Protein AF-X1JBD6-F1 (afdb_monomer)

Radius of gyration: 11.55 Å; Cα contacts (8 Å, |Δi|>4): 38; chains: 1; bounding box: 28×30×22 Å

InterPro domains:
  IPR015422 Pyridoxal phosphate-dependent transferase, small domain [G3DSA:3.90.11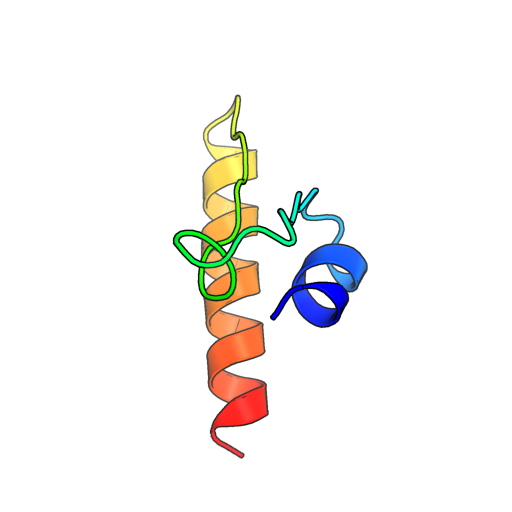50.10] (1-47)

Mean predicted aligned error: 3.21 Å

Organism: NCBI:txid412755

Foldseek 3Di:
DQVQCVVLVFDWDADPDPVGNVDIDGDDDDPVSVVSNVVSVVVVVVVVVD

Sequence (50 aa):
WHEALKARRILVRYWNRPRLSDKLRITVGTPEQNDRLLSGIEAVRKEMAT

Secondary structure (DSSP, 8-state):
-HHHHHHTT---EE--STTTTT-EE----SHHHHHHHHHHHHHHHHHHT-

Solvent-accessible surface area (backbone atoms only — not comparable to full-atom values): 3210 Å² total; per-residue (Å²): 106,72,68,66,38,42,77,71,74,42,73,71,45,76,48,97,41,94,95,34,66,91,49,75,49,70,86,74,89,49,71,71,5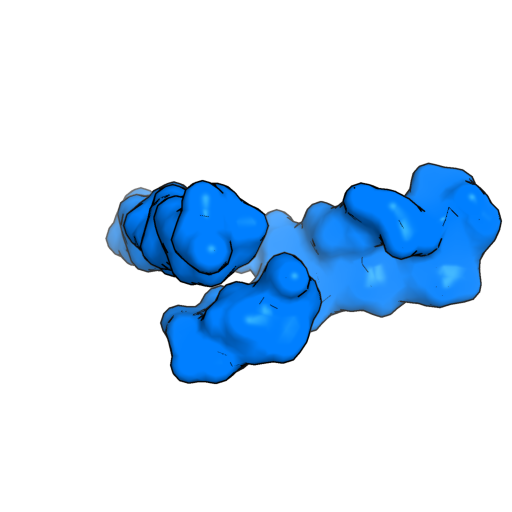3,45,53,52,49,55,53,48,52,52,53,54,53,54,62,76,74,107

pLDDT: mean 91.37, std 5.25, range [62.03, 97.12]

Structure (mmCIF, N/CA/C/O backbone):
data_AF-X1JBD6-F1
#
_entry.id   AF-X1JBD6-F1
#
loop_
_atom_site.group_PDB
_atom_site.id
_atom_site.type_symbol
_atom_site.label_atom_id
_atom_site.label_alt_id
_atom_site.label_comp_id
_atom_site.label_asym_id
_atom_site.label_entity_id
_atom_site.label_seq_id
_atom_site.pdbx_PDB_ins_code
_atom_site.Cartn_x
_atom_site.Cartn_y
_atom_site.Cartn_z
_atom_site.occupancy
_atom_site.B_iso_or_equiv
_atom_site.auth_seq_id
_atom_site.auth_comp_id
_atom_site.auth_asym_id
_atom_site.auth_atom_id
_atom_site.pdbx_PDB_model_num
ATOM 1 N N . TRP A 1 1 ? 3.909 -6.306 -5.376 1.00 85.25 1 TRP A N 1
ATOM 2 C CA . TRP A 1 1 ? 3.526 -5.202 -4.465 1.00 85.25 1 TRP A CA 1
ATOM 3 C C . TRP A 1 1 ? 2.800 -4.045 -5.157 1.00 85.25 1 TRP A C 1
ATOM 5 O O . TRP A 1 1 ? 1.629 -3.882 -4.857 1.00 85.25 1 TRP A O 1
ATOM 15 N N . HIS A 1 2 ? 3.410 -3.273 -6.075 1.00 87.50 2 HIS A N 1
ATOM 16 C CA . HIS A 1 2 ? 2.778 -2.077 -6.687 1.00 87.50 2 HIS A CA 1
ATOM 17 C C . HIS A 1 2 ? 1.366 -2.321 -7.263 1.00 87.50 2 HIS A C 1
ATOM 19 O O . HIS A 1 2 ? 0.399 -1.754 -6.757 1.00 87.50 2 HIS A O 1
ATOM 25 N N . GLU A 1 3 ? 1.228 -3.206 -8.257 1.00 89.06 3 GLU A N 1
ATOM 26 C CA . GLU A 1 3 ? -0.077 -3.495 -8.881 1.00 89.06 3 GLU A CA 1
ATOM 27 C C . GLU A 1 3 ? -1.066 -4.142 -7.902 1.00 89.06 3 GLU A C 1
ATOM 29 O O . GLU A 1 3 ? -2.242 -3.785 -7.866 1.00 89.06 3 GLU A O 1
ATOM 34 N N . ALA A 1 4 ? -0.582 -5.043 -7.044 1.00 91.00 4 ALA A N 1
AT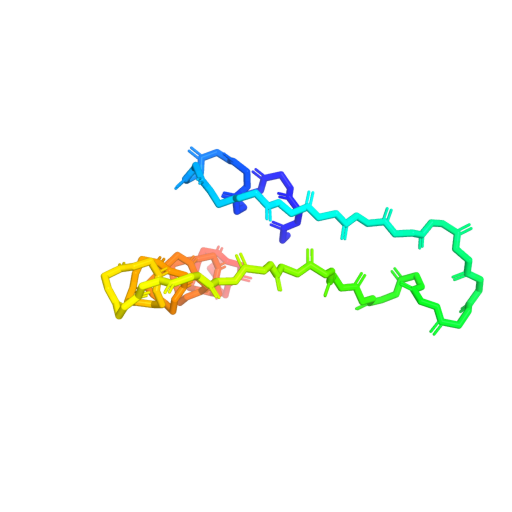OM 35 C CA . ALA A 1 4 ? -1.418 -5.750 -6.077 1.00 91.00 4 ALA A CA 1
ATOM 36 C C . ALA A 1 4 ? -2.040 -4.803 -5.030 1.00 91.00 4 ALA A C 1
ATOM 38 O O . ALA A 1 4 ? -3.211 -4.943 -4.675 1.00 91.00 4 ALA A O 1
ATOM 39 N N . LEU A 1 5 ? -1.285 -3.806 -4.561 1.00 92.50 5 LEU A N 1
ATOM 40 C CA . LEU A 1 5 ? -1.801 -2.770 -3.663 1.00 92.50 5 LEU A CA 1
ATOM 41 C C . LEU A 1 5 ? -2.748 -1.814 -4.404 1.00 92.50 5 LEU A C 1
ATOM 43 O O . LEU A 1 5 ? -3.808 -1.466 -3.881 1.00 92.50 5 LEU A O 1
ATOM 47 N N . LYS A 1 6 ? -2.427 -1.452 -5.652 1.00 90.56 6 LYS A N 1
ATOM 48 C CA . LYS A 1 6 ? -3.284 -0.602 -6.491 1.00 90.56 6 LYS A CA 1
ATOM 49 C C . LYS A 1 6 ? -4.660 -1.232 -6.742 1.00 90.56 6 LYS A C 1
ATOM 51 O O . LYS A 1 6 ? -5.669 -0.540 -6.622 1.00 90.56 6 LYS A O 1
ATOM 56 N N . ALA A 1 7 ? -4.722 -2.542 -6.997 1.00 91.19 7 ALA A N 1
ATOM 57 C CA . ALA A 1 7 ? -5.976 -3.294 -7.141 1.00 91.19 7 ALA A CA 1
ATOM 58 C C . ALA A 1 7 ? -6.870 -3.223 -5.886 1.00 91.19 7 ALA A C 1
ATOM 60 O O . ALA A 1 7 ? -8.094 -3.269 -5.980 1.00 91.19 7 ALA A O 1
ATOM 61 N N . ARG A 1 8 ? -6.268 -3.022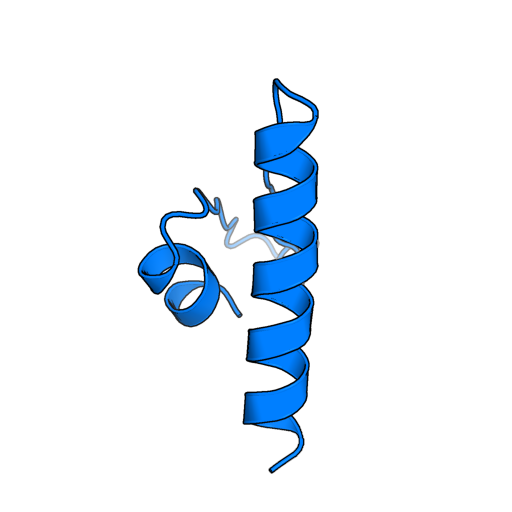 -4.708 1.00 90.31 8 ARG A N 1
ATOM 62 C CA . ARG A 1 8 ? -6.954 -2.855 -3.416 1.00 90.31 8 ARG A CA 1
ATOM 63 C C . ARG A 1 8 ? -7.292 -1.398 -3.097 1.00 90.31 8 ARG A C 1
ATOM 65 O O . ARG A 1 8 ? -7.598 -1.069 -1.955 1.00 90.31 8 ARG A O 1
ATOM 72 N N . ARG A 1 9 ? -7.246 -0.516 -4.103 1.00 90.69 9 ARG A N 1
ATOM 73 C CA . ARG A 1 9 ? -7.496 0.931 -3.983 1.00 90.69 9 ARG A CA 1
ATOM 74 C C . ARG A 1 9 ? -6.516 1.651 -3.047 1.00 90.69 9 ARG A C 1
ATOM 76 O O . ARG A 1 9 ? -6.825 2.729 -2.544 1.00 90.69 9 ARG A O 1
ATOM 83 N N . ILE A 1 1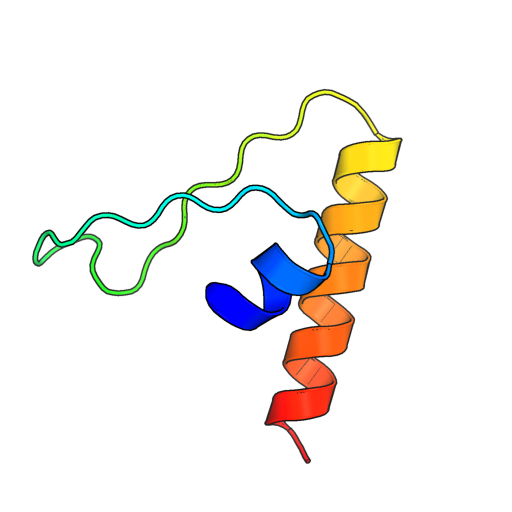0 ? -5.322 1.094 -2.845 1.00 92.31 10 ILE A N 1
ATOM 84 C CA . ILE A 1 10 ? -4.229 1.771 -2.144 1.00 92.31 10 ILE A CA 1
ATOM 85 C C . ILE A 1 10 ? -3.437 2.559 -3.187 1.00 92.31 10 ILE A C 1
ATOM 87 O O . ILE A 1 10 ? -2.874 1.984 -4.121 1.00 92.31 10 ILE A O 1
ATOM 91 N N . LEU A 1 11 ? -3.399 3.887 -3.051 1.00 91.75 11 LEU A N 1
ATOM 92 C CA . LEU A 1 11 ? -2.634 4.737 -3.959 1.00 91.75 11 LEU A CA 1
ATOM 93 C C . LEU A 1 11 ? -1.138 4.584 -3.674 1.00 91.75 11 LEU A C 1
ATOM 95 O O . LEU A 1 11 ? -0.628 5.060 -2.660 1.00 91.75 11 LEU A O 1
ATOM 99 N N . VAL A 1 12 ? -0.432 3.960 -4.609 1.00 90.81 12 VAL A N 1
ATOM 100 C CA . VAL A 1 12 ? 1.014 3.769 -4.537 1.00 90.81 12 VAL A CA 1
ATOM 101 C C . VAL A 1 12 ? 1.700 4.668 -5.556 1.00 90.81 12 VAL A C 1
ATOM 103 O O . VAL A 1 12 ? 1.256 4.783 -6.698 1.00 90.81 12 VAL A O 1
ATOM 106 N N . ARG A 1 13 ? 2.805 5.303 -5.154 1.00 91.12 13 ARG A N 1
ATOM 107 C CA . ARG A 1 13 ? 3.745 5.927 -6.090 1.00 91.12 13 ARG A CA 1
ATOM 108 C C . ARG A 1 13 ? 5.080 5.204 -6.056 1.00 91.12 13 ARG A C 1
ATOM 110 O O . ARG A 1 13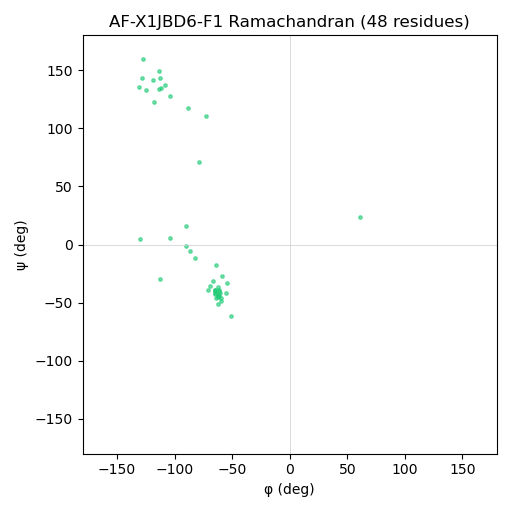 ? 5.627 4.945 -4.986 1.00 91.12 13 ARG A O 1
ATOM 117 N N . TYR A 1 14 ? 5.597 4.926 -7.243 1.00 87.62 14 TYR A N 1
ATOM 118 C CA . TYR A 1 14 ? 6.907 4.334 -7.459 1.00 87.62 14 TYR A CA 1
ATOM 119 C C . TYR A 1 14 ? 7.831 5.351 -8.135 1.00 87.62 14 TYR A C 1
ATOM 121 O O . TYR A 1 14 ? 7.384 6.124 -8.986 1.00 87.62 14 TYR A O 1
ATOM 129 N N . TRP A 1 15 ? 9.116 5.345 -7.771 1.00 86.38 15 TRP A N 1
ATOM 130 C CA . TRP A 1 15 ? 10.139 6.132 -8.455 1.00 86.38 15 TRP A CA 1
ATOM 131 C C . TRP A 1 15 ? 11.189 5.236 -9.078 1.00 86.38 15 TRP A C 1
ATOM 133 O O . TRP A 1 15 ? 11.915 4.533 -8.382 1.00 86.38 15 TRP A O 1
ATOM 143 N N . ASN A 1 16 ? 11.350 5.375 -10.390 1.00 84.06 16 ASN A N 1
ATOM 144 C CA . ASN A 1 16 ? 12.430 4.736 -11.124 1.00 84.06 16 ASN A CA 1
ATOM 145 C C . ASN A 1 16 ? 13.746 5.518 -10.944 1.00 84.06 16 ASN A C 1
ATOM 147 O O . ASN A 1 16 ? 14.186 6.240 -11.836 1.00 84.06 16 ASN A O 1
ATOM 151 N N . ARG A 1 17 ? 14.330 5.450 -9.742 1.00 91.38 17 ARG A N 1
ATOM 152 C CA . ARG A 1 17 ? 15.665 5.985 -9.424 1.00 91.38 17 ARG A CA 1
ATOM 153 C C . ARG A 1 17 ? 16.496 4.894 -8.741 1.00 91.38 17 ARG A C 1
ATOM 155 O O . ARG A 1 17 ? 15.935 4.198 -7.901 1.00 91.38 17 ARG A O 1
ATOM 162 N N . PRO A 1 18 ? 17.819 4.792 -8.984 1.00 91.06 18 PRO A N 1
ATOM 163 C CA . PRO A 1 18 ? 18.637 3.681 -8.476 1.00 91.06 18 PRO A CA 1
ATOM 164 C C . PRO A 1 18 ? 18.563 3.450 -6.960 1.00 91.06 18 PRO A C 1
ATOM 166 O O . PRO A 1 18 ? 18.629 2.320 -6.504 1.00 91.06 18 PRO A O 1
ATOM 169 N N . ARG A 1 19 ? 18.402 4.515 -6.165 1.00 90.44 19 ARG A N 1
ATOM 170 C CA . ARG A 1 19 ? 18.333 4.428 -4.694 1.00 90.44 19 ARG A CA 1
ATOM 171 C C . ARG A 1 19 ? 16.931 4.149 -4.140 1.00 90.44 19 ARG A C 1
ATOM 173 O O . ARG A 1 19 ? 16.784 4.047 -2.929 1.00 90.44 19 ARG A O 1
ATOM 180 N N . LEU A 1 20 ? 15.911 4.130 -4.997 1.00 91.31 20 LEU A N 1
ATOM 181 C CA . LEU A 1 20 ? 14.498 4.015 -4.619 1.00 91.31 20 LEU A CA 1
ATOM 182 C C . LEU A 1 20 ? 13.773 2.916 -5.404 1.00 91.31 20 LEU A C 1
ATOM 184 O O . LEU A 1 20 ? 12.560 2.779 -5.266 1.00 91.31 20 LEU A O 1
ATOM 188 N N . SER A 1 21 ? 14.492 2.151 -6.226 1.00 89.75 21 SER A N 1
ATOM 189 C CA . SER A 1 21 ? 13.918 1.115 -7.088 1.00 89.75 21 SER A CA 1
ATOM 190 C C . SER A 1 21 ? 13.272 -0.031 -6.303 1.00 89.75 21 SER A C 1
ATOM 192 O O . SER A 1 21 ? 12.442 -0.754 -6.843 1.00 89.75 21 SER A O 1
ATOM 194 N N . ASP A 1 22 ? 13.599 -0.172 -5.018 1.00 89.00 22 ASP A N 1
ATOM 195 C CA . ASP A 1 22 ? 13.016 -1.141 -4.091 1.00 89.00 22 ASP A CA 1
ATOM 196 C C . ASP A 1 22 ? 12.011 -0.511 -3.104 1.00 89.00 22 ASP A C 1
ATOM 198 O O . ASP A 1 22 ? 11.530 -1.188 -2.194 1.00 89.00 22 ASP A O 1
ATOM 202 N N . LYS A 1 23 ? 11.688 0.784 -3.246 1.00 90.12 23 LYS A N 1
ATOM 203 C CA . LYS A 1 23 ? 10.820 1.525 -2.315 1.00 90.12 23 LYS A CA 1
ATOM 204 C C . LYS A 1 23 ? 9.504 1.944 -2.965 1.00 90.12 23 LYS A C 1
ATOM 206 O O . LYS A 1 23 ? 9.426 2.276 -4.145 1.00 90.12 23 LYS A O 1
ATOM 211 N N . LEU A 1 24 ? 8.461 2.011 -2.142 1.00 92.00 24 LEU A N 1
ATOM 212 C CA . LEU A 1 24 ? 7.154 2.560 -2.498 1.00 92.00 24 LEU A CA 1
ATOM 213 C C . LEU A 1 24 ? 6.848 3.757 -1.598 1.00 92.00 24 LEU A C 1
ATOM 215 O O . LEU A 1 24 ? 7.127 3.714 -0.401 1.00 92.00 24 LEU A O 1
ATOM 219 N N . ARG A 1 25 ? 6.238 4.809 -2.152 1.00 92.88 25 ARG A N 1
ATOM 220 C CA . ARG A 1 25 ? 5.660 5.897 -1.352 1.00 92.88 25 ARG A CA 1
ATOM 221 C C . ARG A 1 25 ? 4.152 5.777 -1.313 1.00 92.88 25 ARG A C 1
ATOM 223 O O . ARG A 1 25 ? 3.494 5.751 -2.353 1.00 92.88 25 ARG A O 1
ATOM 230 N N . ILE A 1 26 ? 3.631 5.804 -0.096 1.00 93.38 26 ILE A N 1
ATOM 231 C CA . ILE A 1 26 ? 2.209 5.789 0.217 1.00 93.38 26 ILE A CA 1
ATOM 232 C C . ILE A 1 26 ? 1.969 6.921 1.216 1.00 93.38 26 ILE A C 1
ATOM 234 O O . ILE A 1 26 ? 2.766 7.120 2.130 1.00 93.38 26 ILE A O 1
ATOM 238 N N . THR A 1 27 ? 0.907 7.692 1.009 1.00 93.50 27 THR A N 1
ATOM 239 C CA . THR A 1 27 ? 0.473 8.740 1.939 1.00 93.50 27 THR A CA 1
ATOM 240 C C . THR A 1 27 ? -0.849 8.305 2.550 1.00 93.50 27 THR A C 1
ATOM 242 O O . THR A 1 27 ? -1.729 7.840 1.828 1.00 93.50 27 THR A O 1
ATOM 245 N N . VAL A 1 28 ? -0.977 8.453 3.866 1.00 94.25 28 VAL A N 1
ATOM 246 C CA . VAL A 1 28 ? -2.147 8.050 4.651 1.00 94.25 28 VAL A CA 1
ATOM 247 C C . VAL A 1 28 ? -2.633 9.271 5.427 1.00 94.25 28 VAL A C 1
ATOM 249 O O . VAL A 1 28 ? -1.812 9.985 5.997 1.00 94.25 28 VAL A O 1
ATOM 252 N N . GLY A 1 29 ? -3.937 9.543 5.395 1.00 92.81 29 GLY A N 1
ATOM 253 C CA . GLY A 1 29 ? -4.542 10.731 6.005 1.00 92.81 29 GLY A CA 1
ATOM 254 C C . GLY A 1 29 ? -5.453 10.446 7.200 1.00 92.81 29 GLY A C 1
ATOM 255 O O . GLY A 1 29 ? -5.545 11.292 8.082 1.00 92.81 29 GLY A O 1
ATOM 256 N N . THR A 1 30 ? -6.111 9.281 7.257 1.00 95.69 30 THR A N 1
ATOM 257 C CA . THR A 1 30 ? -7.019 8.902 8.363 1.00 95.69 30 THR A CA 1
ATOM 258 C C . THR A 1 30 ? -6.659 7.535 8.962 1.00 95.69 30 THR A C 1
ATOM 260 O O . THR A 1 30 ? -6.016 6.727 8.280 1.00 95.69 30 THR A O 1
ATOM 263 N N . PRO A 1 31 ? -7.084 7.230 10.205 1.00 97.12 31 PRO A N 1
ATOM 264 C CA . PRO A 1 31 ? -6.883 5.911 10.813 1.00 97.12 31 PRO A CA 1
ATOM 265 C C . PRO A 1 31 ? -7.442 4.759 9.963 1.00 97.12 31 PRO A C 1
ATOM 267 O O . PRO A 1 31 ? -6.755 3.772 9.725 1.00 97.12 31 PRO A O 1
ATOM 270 N N . GLU A 1 32 ? -8.625 4.921 9.372 1.00 95.44 32 GLU A N 1
ATOM 271 C CA . GLU A 1 32 ? -9.258 3.886 8.542 1.00 95.44 32 GLU A CA 1
ATOM 272 C C . GLU A 1 32 ? -8.469 3.632 7.250 1.00 95.44 32 GLU A C 1
ATOM 274 O O . GLU A 1 32 ? -8.453 2.522 6.713 1.00 95.44 32 GLU A O 1
ATOM 279 N N . GLN A 1 33 ? -7.809 4.664 6.713 1.00 94.00 33 GLN A N 1
ATOM 280 C CA . GLN A 1 33 ? -6.899 4.502 5.579 1.00 94.00 33 GLN A CA 1
ATOM 281 C C . GLN A 1 33 ? -5.637 3.732 5.985 1.00 94.00 33 GLN A C 1
ATOM 283 O O . GLN A 1 33 ? -5.142 2.935 5.186 1.00 94.00 33 GLN A O 1
ATOM 288 N N . ASN A 1 34 ? -5.140 3.934 7.210 1.00 95.94 34 ASN A N 1
ATOM 289 C CA . ASN A 1 34 ? -4.019 3.171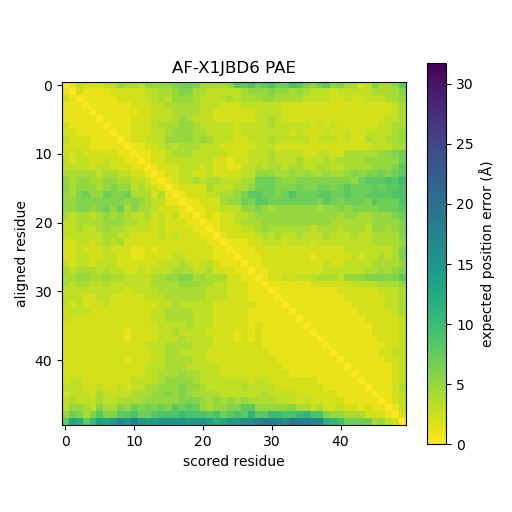 7.754 1.00 95.94 34 ASN A CA 1
ATOM 290 C C . ASN A 1 34 ? -4.384 1.689 7.907 1.00 95.94 34 ASN A C 1
ATOM 292 O O . ASN A 1 34 ? -3.642 0.822 7.446 1.00 95.94 34 ASN A O 1
ATOM 296 N N . ASP A 1 35 ? -5.561 1.395 8.453 1.00 96.44 35 ASP A N 1
ATOM 297 C CA . ASP A 1 35 ? -6.028 0.017 8.639 1.00 96.44 35 ASP A CA 1
ATOM 298 C C . ASP A 1 35 ? -6.180 -0.716 7.301 1.00 96.44 35 ASP A C 1
ATOM 300 O O . ASP A 1 35 ? -5.724 -1.852 7.139 1.00 96.44 35 ASP A O 1
ATOM 304 N N . ARG A 1 36 ? -6.743 -0.038 6.291 1.00 94.19 36 ARG A N 1
ATOM 305 C CA . ARG A 1 36 ? -6.827 -0.569 4.920 1.00 94.19 36 ARG A CA 1
ATOM 306 C C . ARG A 1 36 ? -5.450 -0.836 4.318 1.00 94.19 36 ARG A C 1
ATOM 308 O O . ARG A 1 36 ? -5.278 -1.849 3.642 1.00 94.19 36 ARG A O 1
ATOM 315 N N . LEU A 1 37 ? -4.478 0.049 4.553 1.00 95.69 37 LEU A N 1
ATOM 316 C CA . LEU A 1 37 ? -3.107 -0.134 4.081 1.00 95.69 37 LEU A CA 1
ATOM 317 C C . LEU A 1 37 ? -2.469 -1.379 4.706 1.00 95.69 37 LEU A C 1
ATOM 319 O O . LEU A 1 37 ? -1.958 -2.227 3.975 1.00 95.69 37 LEU A O 1
ATOM 323 N N . LEU A 1 38 ? -2.523 -1.504 6.034 1.00 96.25 38 LEU A N 1
ATOM 324 C CA . LEU A 1 38 ? -1.933 -2.630 6.761 1.00 96.25 38 LEU A CA 1
ATOM 325 C C . LEU A 1 38 ? -2.580 -3.960 6.358 1.00 96.25 38 LEU A C 1
ATOM 327 O O . LEU A 1 38 ? -1.875 -4.920 6.046 1.00 96.25 38 LEU A O 1
ATOM 331 N N . SER A 1 39 ? -3.912 -3.997 6.276 1.00 96.06 39 SER A N 1
ATOM 332 C CA . SER A 1 39 ? -4.651 -5.179 5.823 1.00 96.06 39 SER A CA 1
ATOM 333 C C . SER A 1 39 ? -4.291 -5.570 4.383 1.00 96.06 39 SER A C 1
ATOM 335 O O . SER A 1 39 ? -4.032 -6.741 4.097 1.00 96.06 39 SER A O 1
ATOM 337 N N . GLY A 1 40 ? -4.200 -4.592 3.475 1.00 94.50 40 GLY A N 1
ATOM 338 C CA . GLY A 1 40 ? -3.818 -4.835 2.084 1.00 94.50 40 GLY A CA 1
ATOM 339 C C . GLY A 1 40 ? -2.386 -5.350 1.933 1.00 94.50 40 GLY A C 1
ATOM 340 O O . GLY A 1 40 ? -2.148 -6.256 1.135 1.00 94.50 40 GLY A O 1
ATOM 341 N N . ILE A 1 41 ? -1.444 -4.813 2.715 1.00 94.81 41 ILE A N 1
ATOM 342 C CA . ILE A 1 41 ? -0.055 -5.292 2.780 1.00 94.81 41 ILE A CA 1
ATOM 343 C C . ILE A 1 41 ? -0.004 -6.754 3.231 1.00 94.81 41 ILE A C 1
ATOM 345 O O . ILE A 1 41 ? 0.680 -7.561 2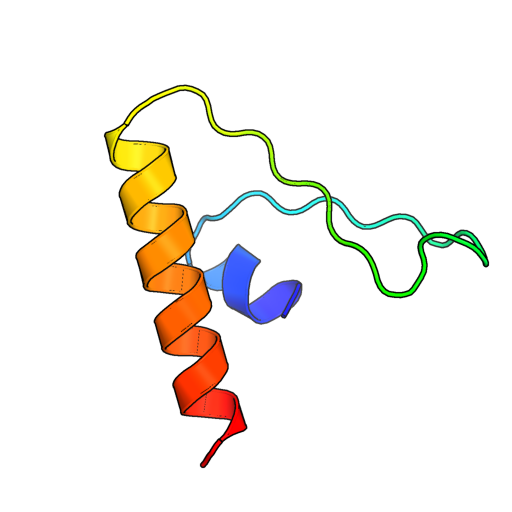.600 1.00 94.81 41 ILE A O 1
ATOM 349 N N . GLU A 1 42 ? -0.748 -7.110 4.279 1.00 96.00 42 GLU A N 1
ATOM 350 C CA . GLU A 1 42 ? -0.763 -8.472 4.812 1.00 96.00 42 GLU A CA 1
ATOM 351 C C . GLU A 1 42 ? -1.340 -9.479 3.810 1.00 96.00 42 GLU A C 1
ATOM 353 O O . GLU A 1 42 ? -0.785 -10.563 3.632 1.00 96.00 42 GLU A O 1
ATOM 358 N N . ALA A 1 43 ? -2.417 -9.110 3.111 1.00 94.31 43 ALA A N 1
ATOM 359 C CA . ALA A 1 43 ? -3.007 -9.945 2.067 1.00 94.31 43 ALA A CA 1
ATOM 360 C C . ALA A 1 43 ? -2.004 -10.228 0.936 1.00 94.31 43 ALA A C 1
ATOM 362 O O . ALA A 1 43 ? -1.773 -11.384 0.590 1.00 94.31 43 ALA A O 1
ATOM 363 N N . VAL A 1 44 ? -1.341 -9.182 0.424 1.00 93.75 44 VAL A N 1
ATOM 364 C CA . VAL A 1 44 ? -0.314 -9.326 -0.621 1.00 93.75 44 VAL A CA 1
ATOM 365 C C . VAL A 1 44 ? 0.853 -10.185 -0.134 1.00 93.75 44 VAL A C 1
ATOM 367 O O . VAL A 1 44 ? 1.366 -11.003 -0.891 1.00 93.75 44 VAL A O 1
ATOM 370 N N . ARG A 1 45 ? 1.268 -10.037 1.130 1.00 94.06 45 ARG A N 1
ATOM 371 C CA . ARG A 1 45 ? 2.340 -10.853 1.711 1.00 94.06 45 ARG A CA 1
ATOM 372 C C . ARG A 1 45 ? 1.979 -12.340 1.735 1.00 94.06 45 ARG A C 1
ATOM 374 O O . ARG A 1 45 ? 2.818 -13.153 1.367 1.00 94.06 45 ARG A O 1
ATOM 381 N N . LYS A 1 46 ? 0.753 -12.685 2.143 1.00 94.00 46 LYS A N 1
ATOM 382 C CA . LYS A 1 46 ? 0.264 -14.076 2.171 1.00 94.00 46 LYS A CA 1
ATOM 383 C C . LYS A 1 46 ? 0.156 -14.676 0.770 1.00 94.00 46 LYS A C 1
ATOM 385 O O . LYS A 1 46 ? 0.582 -15.806 0.567 1.00 94.00 46 LYS A O 1
ATOM 390 N N . GLU A 1 47 ? -0.347 -13.902 -0.188 1.00 92.50 47 GLU A N 1
ATOM 391 C CA . GLU A 1 47 ? -0.464 -14.321 -1.591 1.00 92.50 47 GLU A CA 1
ATOM 392 C C . GLU A 1 47 ? 0.891 -14.624 -2.232 1.00 92.50 47 GLU A C 1
ATOM 394 O O . GLU A 1 47 ? 0.980 -15.555 -3.016 1.00 92.50 47 GLU A O 1
ATOM 399 N N . MET A 1 48 ? 1.948 -13.873 -1.898 1.00 87.00 48 MET A N 1
ATOM 400 C CA . MET A 1 48 ? 3.295 -14.157 -2.417 1.00 87.00 48 MET A CA 1
ATOM 401 C C . MET A 1 48 ? 4.050 -15.248 -1.645 1.00 87.00 48 MET A C 1
ATOM 403 O O . MET A 1 48 ? 5.120 -15.662 -2.082 1.00 87.00 48 MET A O 1
ATOM 407 N N . ALA A 1 49 ? 3.550 -15.657 -0.477 1.00 84.69 49 ALA A N 1
ATOM 408 C CA . ALA A 1 49 ? 4.113 -16.750 0.317 1.00 84.69 49 ALA A CA 1
ATOM 409 C C . ALA A 1 49 ? 3.506 -18.121 -0.044 1.00 84.69 49 ALA A C 1
ATOM 411 O O . ALA A 1 49 ? 3.884 -19.122 0.563 1.00 84.69 49 ALA A O 1
ATOM 412 N N . THR A 1 50 ? 2.561 -18.144 -0.989 1.00 62.03 50 THR A N 1
ATOM 4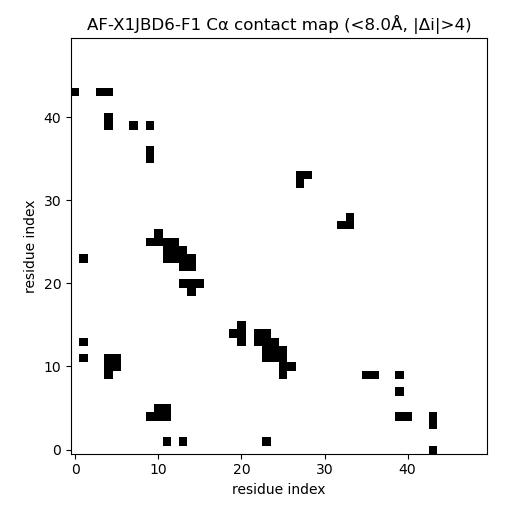13 C CA . THR A 1 50 ? 1.897 -19.333 -1.542 1.00 62.03 50 THR A CA 1
ATOM 414 C C . THR A 1 50 ? 2.405 -19.570 -2.958 1.00 62.03 50 THR A C 1
ATOM 416 O O . THR A 1 50 ? 2.619 -20.750 -3.307 1.00 62.03 50 THR A O 1
#